Protein AF-A0A375I0J8-F1 (afdb_monomer_lite)

Secondary structure (DSSP, 8-state):
-HHHHHHHHHHHHHHHHHHHHHHHHHHHHH--EEEEEEEEEEEEEEETTEEEEEEEEEETTEEEEEE-S--SEEEEETTPPP----STT--SEEEEEPP--SS-TTSHHHHHHHHTTSTHHHHS-TT-EEEEEEETTEEEEEEE-

Structure (mmCIF, N/CA/C/O backbone):
data_AF-A0A375I0J8-F1
#
_entry.id   AF-A0A375I0J8-F1
#
loop_
_atom_site.group_PDB
_atom_site.id
_atom_site.type_symbol
_atom_site.label_atom_id
_atom_site.label_alt_id
_atom_site.label_comp_id
_atom_site.label_asym_id
_atom_site.label_entity_id
_atom_site.label_seq_id
_atom_site.pdbx_PDB_ins_code
_atom_site.Cartn_x
_atom_site.Cartn_y
_atom_site.Cartn_z
_atom_site.occupancy
_atom_site.B_iso_or_equiv
_atom_site.auth_seq_id
_atom_site.auth_comp_id
_atom_site.auth_asym_id
_atom_site.auth_atom_id
_atom_site.pdbx_PDB_model_num
ATOM 1 N N . MET A 1 1 ? 17.997 -46.941 9.802 1.00 70.94 1 MET A N 1
ATOM 2 C CA . MET A 1 1 ? 18.002 -45.867 10.822 1.00 70.94 1 MET A CA 1
ATOM 3 C C . MET A 1 1 ? 18.047 -44.474 10.189 1.00 70.94 1 MET A C 1
ATOM 5 O O . MET A 1 1 ? 17.121 -43.714 10.416 1.00 70.94 1 MET A O 1
ATOM 9 N N . LEU A 1 2 ? 19.024 -44.167 9.321 1.00 80.38 2 LEU A N 1
ATOM 10 C CA . LEU A 1 2 ? 19.123 -42.859 8.644 1.00 80.38 2 LEU A CA 1
ATOM 11 C C . LEU A 1 2 ? 17.890 -42.500 7.785 1.00 80.38 2 LEU A C 1
ATOM 13 O O . LEU A 1 2 ? 17.364 -41.403 7.909 1.00 80.38 2 LEU A O 1
ATOM 17 N N . ALA A 1 3 ? 17.377 -43.439 6.979 1.00 80.94 3 ALA A N 1
ATOM 18 C CA . ALA A 1 3 ? 16.189 -43.217 6.141 1.00 80.94 3 ALA A CA 1
ATOM 19 C C . ALA A 1 3 ? 14.904 -42.935 6.949 1.00 80.94 3 ALA A C 1
ATOM 21 O O . ALA A 1 3 ? 14.095 -42.102 6.555 1.00 80.94 3 ALA A O 1
ATOM 22 N N . TYR A 1 4 ? 14.743 -43.583 8.108 1.00 84.94 4 TYR A N 1
ATOM 23 C CA . TYR A 1 4 ? 13.620 -43.336 9.019 1.00 84.94 4 TYR A CA 1
ATOM 24 C C . TYR A 1 4 ? 13.722 -41.960 9.681 1.00 84.94 4 TYR A C 1
ATOM 26 O O . TYR A 1 4 ? 12.726 -41.250 9.780 1.00 84.94 4 TYR A O 1
ATOM 34 N N . LEU A 1 5 ? 14.934 -41.557 10.077 1.00 88.62 5 LEU A N 1
ATOM 35 C CA . LEU A 1 5 ? 15.185 -40.223 10.619 1.00 88.62 5 LEU A CA 1
ATOM 36 C C . LEU A 1 5 ? 14.861 -39.136 9.579 1.00 88.62 5 LEU A C 1
ATOM 38 O O . LEU A 1 5 ? 14.210 -38.146 9.900 1.00 88.62 5 LEU A O 1
ATOM 42 N N . LEU A 1 6 ? 15.256 -39.361 8.319 1.00 90.12 6 LEU A N 1
ATOM 43 C CA . LEU A 1 6 ? 14.973 -38.453 7.207 1.00 90.12 6 LEU A CA 1
ATOM 44 C C . LEU A 1 6 ? 13.463 -38.304 6.964 1.00 90.12 6 LEU A C 1
ATOM 46 O O . LEU A 1 6 ? 12.968 -37.189 6.826 1.00 90.12 6 LEU A O 1
ATOM 50 N N . ALA A 1 7 ? 12.722 -39.418 6.971 1.00 91.00 7 ALA A N 1
ATOM 51 C CA . ALA A 1 7 ? 11.274 -39.417 6.772 1.00 91.00 7 ALA A CA 1
ATOM 52 C C . ALA A 1 7 ? 10.531 -38.642 7.874 1.00 91.00 7 ALA A C 1
ATOM 54 O O . ALA A 1 7 ? 9.625 -37.864 7.572 1.00 91.00 7 ALA A O 1
ATOM 55 N N . ILE A 1 8 ? 10.945 -38.797 9.138 1.00 94.62 8 ILE A N 1
ATOM 56 C CA . ILE A 1 8 ? 10.367 -38.057 10.272 1.00 94.62 8 ILE A CA 1
ATOM 57 C C . ILE A 1 8 ? 10.623 -36.552 10.122 1.00 94.62 8 ILE A C 1
ATOM 59 O O . ILE A 1 8 ? 9.702 -35.754 10.290 1.00 94.62 8 ILE A O 1
ATOM 63 N N . ILE A 1 9 ? 11.846 -36.155 9.755 1.00 94.56 9 ILE A N 1
ATOM 64 C CA . ILE A 1 9 ? 12.189 -34.742 9.535 1.00 94.56 9 ILE A CA 1
ATOM 65 C C . ILE A 1 9 ? 11.346 -34.152 8.396 1.00 94.56 9 ILE A C 1
ATOM 67 O O . ILE A 1 9 ? 10.769 -33.076 8.559 1.00 94.56 9 ILE A O 1
ATOM 71 N N . CYS A 1 10 ? 11.209 -34.859 7.270 1.00 94.75 10 CYS A N 1
ATOM 72 C CA . CYS A 1 10 ? 10.365 -34.416 6.158 1.00 94.75 10 CYS A CA 1
ATOM 73 C C . CYS A 1 10 ? 8.892 -34.254 6.569 1.00 94.75 10 CYS A C 1
ATOM 75 O O . CYS A 1 10 ? 8.265 -33.264 6.192 1.00 94.75 10 CYS A O 1
ATOM 77 N N . ALA A 1 11 ? 8.348 -35.179 7.366 1.00 94.62 11 ALA A N 1
ATOM 78 C CA . ALA A 1 11 ? 6.970 -35.096 7.849 1.00 94.62 11 ALA A CA 1
ATOM 79 C C . ALA A 1 11 ? 6.753 -33.886 8.775 1.00 94.62 11 ALA A C 1
ATOM 81 O O . ALA A 1 11 ? 5.782 -33.147 8.609 1.00 94.62 11 ALA A O 1
ATOM 82 N N . LEU A 1 12 ? 7.683 -33.630 9.702 1.00 95.94 12 LEU A N 1
ATOM 83 C CA . LEU A 1 12 ? 7.622 -32.466 10.593 1.00 95.94 12 LEU A CA 1
ATOM 84 C C . LEU A 1 12 ? 7.713 -31.143 9.820 1.00 95.94 12 LEU A C 1
ATOM 86 O O . LEU A 1 12 ? 6.957 -30.214 10.104 1.00 95.94 12 LEU A O 1
ATOM 90 N N . LEU A 1 13 ? 8.586 -31.066 8.810 1.00 95.00 13 LEU A N 1
ATOM 91 C CA . LEU A 1 13 ? 8.691 -29.892 7.938 1.00 95.00 13 LEU A CA 1
ATOM 92 C C . LEU A 1 13 ? 7.413 -29.668 7.119 1.00 95.00 13 LEU A C 1
ATOM 94 O O . LEU A 1 13 ? 6.978 -28.525 6.973 1.00 95.00 13 LEU A O 1
ATOM 98 N N . ALA A 1 14 ? 6.784 -30.735 6.619 1.00 93.25 14 ALA A N 1
ATOM 99 C CA . ALA A 1 14 ? 5.522 -30.640 5.889 1.00 93.25 14 ALA A CA 1
ATOM 100 C C . ALA A 1 14 ? 4.381 -30.120 6.780 1.00 93.25 14 ALA A C 1
ATOM 102 O O . ALA A 1 14 ? 3.656 -29.212 6.371 1.00 93.25 14 ALA A O 1
ATOM 103 N N . ILE A 1 15 ? 4.265 -30.631 8.014 1.00 94.62 15 ILE A N 1
ATOM 104 C CA . ILE A 1 15 ? 3.283 -30.155 9.003 1.00 94.62 15 ILE A CA 1
ATOM 105 C C . ILE A 1 15 ? 3.534 -28.682 9.339 1.00 94.62 15 ILE A C 1
ATOM 107 O O . ILE A 1 15 ? 2.598 -27.883 9.325 1.00 94.62 15 ILE A O 1
ATOM 111 N N . LEU A 1 16 ? 4.791 -28.293 9.576 1.00 93.44 16 LEU A N 1
ATOM 112 C CA . LEU A 1 16 ? 5.152 -26.903 9.853 1.00 93.44 16 LEU A CA 1
ATOM 113 C C . LEU A 1 16 ? 4.765 -25.974 8.691 1.00 93.44 16 LEU A C 1
ATOM 115 O O . LEU A 1 16 ? 4.120 -24.950 8.916 1.00 93.44 16 LEU A O 1
ATOM 119 N N . CYS A 1 17 ? 5.102 -26.344 7.451 1.00 90.12 17 CYS A N 1
ATOM 120 C CA . CYS A 1 17 ? 4.701 -25.598 6.255 1.00 90.12 17 CYS A CA 1
ATOM 121 C C . CYS A 1 17 ? 3.177 -25.462 6.154 1.00 90.12 17 CYS A C 1
ATOM 123 O O . CYS A 1 17 ? 2.673 -24.368 5.898 1.00 90.12 17 CYS A O 1
ATOM 125 N N . PHE A 1 18 ? 2.440 -26.548 6.391 1.00 87.06 18 PHE A N 1
ATOM 126 C CA . PHE A 1 18 ? 0.980 -26.544 6.344 1.00 87.06 18 PHE A CA 1
ATOM 127 C C . PHE A 1 18 ? 0.369 -25.617 7.407 1.00 87.06 18 PHE A C 1
ATOM 129 O O . PHE A 1 18 ? -0.481 -24.787 7.082 1.00 87.06 18 PHE A O 1
ATOM 136 N N . CYS A 1 19 ? 0.862 -25.667 8.648 1.00 83.25 19 CYS A N 1
ATOM 137 C CA . CYS A 1 19 ? 0.442 -24.759 9.717 1.00 83.25 19 CYS A CA 1
ATOM 138 C C . CYS A 1 19 ? 0.707 -23.289 9.358 1.00 83.25 19 CYS A C 1
ATOM 140 O O . CYS A 1 19 ? -0.173 -22.446 9.530 1.00 83.25 19 CYS A O 1
ATOM 142 N N . ILE A 1 20 ? 1.879 -22.974 8.795 1.00 78.75 20 ILE A N 1
ATOM 143 C CA . ILE A 1 20 ? 2.210 -21.611 8.344 1.00 78.75 20 ILE A CA 1
ATOM 144 C C . ILE A 1 20 ? 1.225 -21.130 7.266 1.00 78.75 20 ILE A C 1
ATOM 146 O O . ILE A 1 20 ? 0.797 -19.974 7.294 1.00 78.75 20 ILE A O 1
ATOM 150 N N . VAL A 1 21 ? 0.843 -21.998 6.323 1.00 76.00 21 VAL A N 1
ATOM 151 C CA . VAL A 1 21 ? -0.130 -21.662 5.269 1.00 76.00 21 VAL A CA 1
ATOM 152 C C . VAL A 1 21 ? -1.513 -21.370 5.858 1.00 76.00 21 VAL A C 1
ATOM 154 O O . VAL A 1 21 ? -2.126 -20.369 5.481 1.00 76.00 21 VAL A O 1
ATOM 157 N N . LEU A 1 22 ? -1.992 -22.190 6.798 1.00 72.44 22 LEU A N 1
ATOM 158 C CA . LEU A 1 2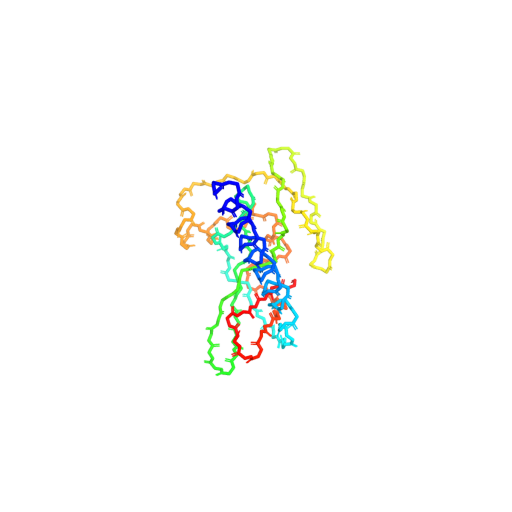2 ? -3.291 -21.975 7.444 1.00 72.44 22 LEU A CA 1
ATOM 159 C C . LEU A 1 22 ? -3.329 -20.666 8.241 1.00 72.44 22 LEU A C 1
ATOM 161 O O . LEU A 1 22 ? -4.257 -19.878 8.062 1.00 72.44 22 LEU A O 1
ATOM 165 N N . LEU A 1 23 ? -2.287 -20.385 9.028 1.00 67.94 23 LEU A N 1
ATOM 166 C CA . LEU A 1 23 ? -2.171 -19.137 9.794 1.00 67.94 23 LEU A CA 1
ATOM 167 C C . LEU A 1 23 ? -2.171 -17.898 8.884 1.00 67.94 23 LEU A C 1
ATOM 169 O O . LEU A 1 23 ? -2.758 -16.870 9.213 1.00 67.94 23 LEU A O 1
ATOM 173 N N . ARG A 1 24 ? -1.551 -17.989 7.701 1.00 65.62 24 ARG A N 1
ATOM 174 C CA . ARG A 1 24 ? -1.554 -16.897 6.714 1.00 65.62 24 ARG A CA 1
ATOM 175 C C . ARG A 1 24 ? -2.916 -16.671 6.066 1.00 65.62 24 ARG A C 1
ATOM 177 O O . ARG A 1 24 ? -3.254 -15.524 5.777 1.00 65.62 24 ARG A O 1
ATOM 184 N N . ARG A 1 25 ? -3.669 -17.742 5.805 1.00 61.28 25 ARG A N 1
ATOM 185 C CA . ARG A 1 25 ? -5.019 -17.657 5.229 1.00 61.28 25 ARG A CA 1
ATOM 186 C C . ARG A 1 25 ? -5.994 -17.009 6.210 1.00 61.28 25 ARG A C 1
ATOM 188 O O . ARG A 1 25 ? -6.802 -16.183 5.795 1.00 61.28 25 ARG A O 1
ATOM 195 N N . ASP A 1 26 ? -5.871 -17.344 7.489 1.00 60.00 26 ASP A N 1
ATOM 196 C CA . ASP A 1 26 ? -6.723 -16.812 8.550 1.00 60.00 26 ASP A CA 1
ATOM 197 C C . ASP A 1 26 ? -6.579 -15.289 8.707 1.00 60.00 26 ASP A C 1
ATOM 199 O O . ASP A 1 26 ? -7.573 -14.577 8.797 1.00 60.00 26 ASP A O 1
ATOM 203 N N . ASN A 1 27 ? -5.361 -14.748 8.592 1.00 61.91 27 ASN A N 1
ATOM 204 C CA . ASN A 1 27 ? -5.128 -13.307 8.754 1.00 61.91 27 ASN A CA 1
ATOM 205 C C . ASN A 1 27 ? -5.941 -12.414 7.804 1.00 61.91 27 ASN A C 1
ATOM 207 O O . ASN A 1 27 ? -6.345 -11.335 8.224 1.00 61.91 27 ASN A O 1
ATOM 211 N N . LYS A 1 28 ? -6.200 -12.834 6.554 1.00 66.31 28 LYS A N 1
ATOM 212 C CA . LYS A 1 28 ? -7.072 -12.067 5.641 1.00 66.31 28 LYS A CA 1
ATOM 213 C C . LYS A 1 28 ? -8.549 -12.205 6.007 1.00 66.31 28 LYS A C 1
ATOM 215 O O . LYS A 1 28 ? -9.286 -11.235 5.903 1.00 66.31 28 LYS A O 1
ATOM 220 N N . ASN A 1 29 ? -8.963 -13.390 6.453 1.00 76.75 29 ASN A N 1
ATOM 221 C CA . ASN A 1 29 ? -10.343 -13.659 6.857 1.00 76.75 29 ASN A CA 1
ATOM 222 C C . ASN A 1 29 ? -10.720 -12.954 8.168 1.00 76.75 29 ASN A C 1
ATOM 224 O O . ASN A 1 29 ? -11.897 -12.710 8.409 1.00 76.75 29 ASN A O 1
ATOM 228 N N . ARG A 1 30 ? -9.728 -12.631 9.004 1.00 85.25 30 ARG A N 1
ATOM 229 C CA . ARG A 1 30 ? -9.905 -11.922 10.277 1.00 85.25 30 ARG A CA 1
ATOM 230 C C . ARG A 1 30 ? -10.076 -10.413 10.128 1.00 85.25 30 ARG A C 1
ATOM 232 O O . ARG A 1 30 ? -10.625 -9.784 11.025 1.00 85.25 30 ARG A O 1
ATOM 239 N N . CYS A 1 31 ? -9.631 -9.828 9.016 1.00 91.94 31 CYS A N 1
ATOM 240 C CA . CYS A 1 31 ? -9.759 -8.396 8.760 1.00 91.94 31 CYS A CA 1
ATOM 241 C C . CYS A 1 31 ? -11.184 -8.036 8.313 1.00 91.94 31 CYS A C 1
ATOM 243 O O . CYS A 1 31 ? -11.434 -7.830 7.125 1.00 91.94 31 CYS A O 1
ATOM 245 N N . THR A 1 32 ? -12.120 -8.015 9.262 1.00 94.00 32 THR A N 1
ATOM 246 C CA . THR A 1 32 ? -13.560 -7.849 9.005 1.00 94.00 32 THR A CA 1
ATOM 247 C C . THR A 1 32 ? -14.105 -6.476 9.381 1.00 94.00 32 THR A C 1
ATOM 249 O O . THR A 1 32 ? -15.228 -6.162 8.996 1.00 94.00 32 THR A O 1
ATOM 252 N N . ALA A 1 33 ? -13.368 -5.672 10.153 1.00 96.38 33 ALA A N 1
ATOM 253 C CA . ALA A 1 33 ? -13.757 -4.291 10.422 1.00 96.38 33 ALA A CA 1
ATOM 254 C C . ALA A 1 33 ? -13.142 -3.348 9.393 1.00 96.38 33 ALA A C 1
ATOM 256 O O . ALA A 1 33 ? -12.062 -3.602 8.865 1.00 96.38 33 ALA A O 1
ATOM 257 N N . HIS A 1 34 ? -13.844 -2.250 9.142 1.00 97.06 34 HIS A N 1
ATOM 258 C CA . HIS A 1 34 ? -13.499 -1.242 8.150 1.00 97.06 34 HIS A CA 1
ATOM 259 C C . HIS A 1 34 ? -13.291 0.118 8.818 1.00 97.06 34 HIS A C 1
ATOM 261 O O . HIS A 1 34 ? -13.923 0.433 9.831 1.00 97.06 34 HIS A O 1
ATOM 267 N N . VAL A 1 35 ? -12.374 0.903 8.261 1.00 98.25 35 VAL A N 1
ATOM 268 C CA . VAL A 1 35 ? -12.167 2.311 8.593 1.00 98.25 35 VAL A CA 1
ATOM 269 C C . VAL A 1 35 ? -11.593 3.040 7.382 1.00 98.25 35 VAL A C 1
ATOM 271 O O . VAL A 1 35 ? -10.813 2.476 6.614 1.00 98.25 35 VAL A O 1
ATOM 274 N N . VAL A 1 36 ? -11.945 4.315 7.233 1.00 98.44 36 VAL A N 1
ATOM 275 C CA . VAL A 1 36 ? -11.302 5.200 6.259 1.00 98.44 36 VAL A CA 1
ATOM 276 C C . VAL A 1 36 ? -10.025 5.762 6.881 1.00 98.44 36 VAL A C 1
ATOM 278 O O . VAL A 1 36 ? -10.057 6.400 7.935 1.00 98.44 36 VAL A O 1
ATOM 281 N N . GLY A 1 37 ? -8.892 5.486 6.245 1.00 98.38 37 GLY A N 1
ATOM 282 C CA . GLY A 1 37 ? -7.597 6.062 6.592 1.00 98.38 37 GLY A CA 1
ATOM 283 C C . GLY A 1 37 ? -7.139 7.114 5.592 1.00 98.38 37 GLY A C 1
ATOM 284 O O . GLY A 1 37 ? -7.896 7.581 4.745 1.00 98.38 37 GLY A O 1
ATOM 285 N N . THR A 1 38 ? -5.859 7.465 5.665 1.00 98.69 38 THR A N 1
ATOM 286 C CA . THR A 1 38 ? -5.248 8.477 4.799 1.00 98.69 38 THR A CA 1
ATOM 287 C C . THR A 1 38 ? -3.873 8.031 4.329 1.00 98.69 38 THR A C 1
ATOM 289 O O . THR A 1 38 ? -3.057 7.544 5.118 1.00 98.69 38 THR A O 1
ATOM 292 N N . VAL A 1 39 ? -3.573 8.234 3.048 1.00 98.75 39 VAL A N 1
ATOM 293 C CA . VAL A 1 39 ? -2.227 8.009 2.507 1.00 98.75 39 VAL A CA 1
ATOM 294 C C . VAL A 1 39 ? -1.275 9.079 3.043 1.00 98.75 39 VAL A C 1
ATOM 296 O O . VAL A 1 39 ? -1.475 10.271 2.828 1.00 98.75 39 VAL A O 1
ATOM 299 N N . THR A 1 40 ? -0.198 8.665 3.705 1.00 98.38 40 THR A N 1
ATOM 300 C CA . THR A 1 40 ? 0.788 9.567 4.327 1.00 98.38 40 THR A CA 1
ATOM 301 C C . THR A 1 40 ? 2.125 9.624 3.593 1.00 98.38 40 THR A C 1
ATOM 303 O O . THR A 1 40 ? 2.959 10.457 3.934 1.00 98.38 40 THR A O 1
ATOM 306 N N . GLY A 1 41 ? 2.355 8.760 2.597 1.00 98.00 41 GLY A N 1
ATOM 307 C CA . GLY A 1 41 ? 3.579 8.778 1.794 1.00 98.00 41 GLY A CA 1
ATOM 308 C C . GLY A 1 41 ? 4.024 7.401 1.316 1.00 98.00 41 GLY A C 1
ATOM 309 O O . GLY A 1 41 ? 3.224 6.475 1.185 1.00 98.00 41 GLY A O 1
ATOM 310 N N . GLY A 1 42 ? 5.327 7.260 1.075 1.00 97.19 42 GLY A N 1
ATOM 311 C CA . GLY A 1 42 ? 5.918 6.025 0.560 1.00 97.19 42 GLY A CA 1
ATOM 312 C C . GLY A 1 42 ? 6.234 5.028 1.669 1.00 97.19 42 GLY A C 1
ATOM 313 O O . GLY A 1 42 ? 6.808 5.368 2.709 1.00 97.19 42 GLY A O 1
ATOM 314 N N . SER A 1 43 ? 5.906 3.758 1.483 1.00 96.44 43 SER A N 1
ATOM 315 C CA . SER A 1 43 ? 6.303 2.688 2.397 1.00 96.44 43 SER A CA 1
ATOM 316 C C . SER A 1 43 ? 7.747 2.225 2.138 1.00 96.44 43 SER A C 1
ATOM 318 O O . SER A 1 43 ? 8.370 2.588 1.145 1.00 96.44 43 SER A O 1
ATOM 320 N N . LYS A 1 44 ? 8.301 1.404 3.039 1.00 94.44 44 LYS A N 1
ATOM 321 C CA . LYS A 1 44 ? 9.583 0.711 2.804 1.00 9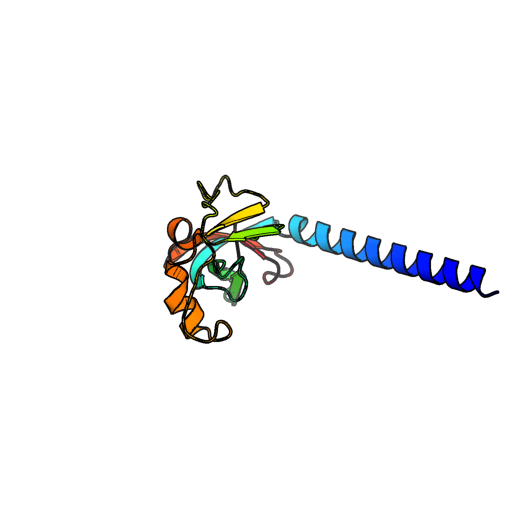4.44 44 LYS A CA 1
ATOM 322 C C . LYS A 1 44 ? 9.440 -0.501 1.876 1.00 94.44 44 LYS A C 1
ATOM 324 O O . LYS A 1 44 ? 10.442 -1.078 1.470 1.00 94.44 44 LYS A O 1
ATOM 329 N N . VAL A 1 45 ? 8.207 -0.935 1.614 1.00 94.94 45 VAL A N 1
ATOM 330 C CA . VAL A 1 45 ? 7.899 -2.071 0.747 1.00 94.94 45 VAL A CA 1
ATOM 331 C C . VAL A 1 45 ? 7.740 -1.544 -0.669 1.00 94.94 45 VAL A C 1
ATOM 333 O O . VAL A 1 45 ? 7.077 -0.532 -0.889 1.00 94.94 45 VAL A O 1
ATOM 336 N N . HIS A 1 46 ? 8.361 -2.216 -1.630 1.00 95.00 46 HIS A N 1
ATOM 337 C CA . HIS A 1 46 ? 8.373 -1.749 -3.007 1.00 95.00 46 HIS A CA 1
ATOM 338 C C . HIS A 1 46 ? 8.591 -2.882 -4.008 1.00 95.00 46 HIS A C 1
ATOM 340 O O . HIS A 1 46 ? 9.200 -3.902 -3.679 1.00 95.00 46 HIS A O 1
ATOM 346 N N . TYR A 1 47 ? 8.203 -2.644 -5.261 1.00 95.00 47 TYR A N 1
ATOM 347 C CA . TYR A 1 47 ? 8.505 -3.513 -6.404 1.00 95.00 47 TYR A CA 1
ATOM 348 C C . TYR A 1 47 ? 9.294 -2.717 -7.441 1.00 95.00 47 TYR A C 1
ATOM 350 O O . TYR A 1 47 ? 8.800 -1.721 -7.966 1.00 95.00 47 TYR A O 1
ATOM 358 N N . GLY A 1 48 ? 10.551 -3.097 -7.692 1.00 93.31 48 GLY A N 1
ATOM 359 C CA . GLY A 1 48 ? 11.447 -2.324 -8.565 1.00 93.31 48 GLY A CA 1
ATOM 360 C C . GLY A 1 48 ? 11.483 -0.838 -8.207 1.00 93.31 48 GLY A C 1
ATOM 361 O O . GLY A 1 48 ? 11.330 0.003 -9.087 1.00 93.31 48 GLY A O 1
ATOM 362 N N . TYR A 1 49 ? 11.592 -0.537 -6.907 1.00 94.44 49 TYR A N 1
ATOM 363 C CA . TYR A 1 49 ? 11.573 0.814 -6.337 1.00 94.44 49 TYR A CA 1
ATOM 364 C C . TYR A 1 49 ? 10.276 1.623 -6.510 1.00 94.44 49 TYR A C 1
ATOM 366 O O . TYR A 1 49 ? 10.230 2.771 -6.076 1.00 94.44 49 TYR A O 1
ATOM 374 N N . ASN A 1 50 ? 9.203 1.027 -7.036 1.00 95.94 50 ASN A N 1
ATOM 375 C CA . ASN A 1 50 ? 7.853 1.567 -6.875 1.00 95.94 50 ASN A CA 1
ATOM 376 C C . ASN A 1 50 ? 7.418 1.336 -5.431 1.00 95.94 50 ASN A C 1
ATOM 378 O O . ASN A 1 50 ? 7.148 0.195 -5.044 1.00 95.94 50 ASN A O 1
ATOM 382 N N . LEU A 1 51 ? 7.404 2.399 -4.635 1.00 97.00 51 LEU A N 1
ATOM 383 C CA . LEU A 1 51 ? 7.020 2.351 -3.232 1.00 97.00 51 LEU A CA 1
ATOM 384 C C . LEU A 1 51 ? 5.519 2.093 -3.122 1.00 97.00 51 LEU A C 1
ATOM 386 O O . LEU A 1 51 ? 4.719 2.746 -3.789 1.00 97.00 51 LEU A O 1
ATOM 390 N N . LEU A 1 52 ? 5.139 1.151 -2.259 1.00 97.56 52 LEU A N 1
ATOM 391 C CA . LEU A 1 52 ? 3.733 0.985 -1.895 1.00 97.56 52 LEU A CA 1
ATOM 392 C C . LEU A 1 52 ? 3.278 2.156 -1.016 1.00 97.56 52 LEU A C 1
ATOM 394 O O . LEU A 1 52 ? 4.110 2.662 -0.256 1.00 97.56 52 LEU A O 1
ATOM 398 N N . PRO A 1 53 ? 1.997 2.551 -1.054 1.00 98.25 53 PRO A N 1
ATOM 399 C CA . PRO A 1 53 ? 1.466 3.570 -0.162 1.00 98.25 53 PRO A CA 1
ATOM 400 C C . PRO A 1 53 ? 1.623 3.163 1.307 1.00 98.25 53 PRO A C 1
ATOM 402 O O . PRO A 1 53 ? 1.470 1.998 1.695 1.00 98.25 53 PRO A O 1
ATOM 405 N N . ARG A 1 54 ? 1.962 4.146 2.135 1.00 98.38 54 ARG A N 1
ATOM 406 C CA . ARG A 1 54 ? 1.901 4.075 3.591 1.00 98.38 54 ARG A CA 1
ATOM 407 C C . ARG A 1 54 ? 0.645 4.807 4.035 1.00 98.38 54 ARG A C 1
ATOM 409 O O . ARG A 1 54 ? 0.516 5.996 3.756 1.00 98.38 54 ARG A O 1
ATOM 416 N N . CYS A 1 55 ? -0.239 4.129 4.747 1.00 98.62 55 CYS A N 1
ATOM 417 C CA . CYS A 1 55 ? -1.536 4.665 5.134 1.00 98.62 55 CYS A CA 1
ATOM 418 C C . CYS A 1 55 ? -1.657 4.698 6.655 1.00 98.62 55 CYS A C 1
ATOM 420 O O . CYS A 1 55 ? -1.314 3.720 7.320 1.00 98.62 55 CYS A O 1
ATOM 422 N N . ALA A 1 56 ? -2.131 5.818 7.191 1.00 98.62 56 ALA A N 1
ATOM 423 C CA . ALA A 1 56 ? -2.442 5.977 8.604 1.00 98.62 56 ALA A CA 1
ATOM 424 C C . ALA A 1 56 ? -3.952 5.846 8.825 1.00 98.62 56 ALA A C 1
ATOM 426 O O . ALA A 1 56 ? -4.741 6.234 7.965 1.00 98.62 56 ALA A O 1
ATOM 427 N N . TYR A 1 57 ? -4.350 5.304 9.968 1.00 98.62 57 TYR A N 1
ATOM 428 C CA . TYR A 1 57 ? -5.748 5.185 10.382 1.00 98.62 57 TYR A CA 1
ATOM 429 C C . TYR A 1 57 ? -5.837 5.121 11.902 1.00 98.62 57 TYR A C 1
ATOM 431 O O . TYR A 1 57 ? -4.842 4.860 12.579 1.00 98.62 57 TYR A O 1
ATOM 439 N N . ARG A 1 58 ? -7.033 5.362 12.442 1.00 98.50 58 ARG A N 1
ATOM 440 C CA . ARG A 1 58 ? -7.263 5.434 13.885 1.00 98.50 58 ARG A CA 1
ATOM 441 C C . ARG A 1 58 ? -8.404 4.514 14.291 1.00 98.50 58 ARG A C 1
ATOM 443 O O . ARG A 1 58 ? -9.485 4.579 13.717 1.00 98.50 58 ARG A O 1
ATOM 450 N N . VAL A 1 59 ? -8.173 3.689 15.309 1.00 98.06 59 VAL A N 1
ATOM 451 C CA . VAL A 1 59 ? -9.180 2.792 15.898 1.00 98.06 59 VAL A CA 1
ATOM 452 C C . VAL A 1 59 ? -9.179 3.015 17.404 1.00 98.06 59 VAL A C 1
ATOM 454 O O . VAL A 1 59 ? -8.125 2.960 18.035 1.00 98.06 59 VAL A O 1
ATOM 457 N N . ASN A 1 60 ? -10.345 3.309 17.987 1.00 96.00 60 ASN A N 1
ATOM 458 C CA . ASN A 1 60 ? -10.517 3.519 19.433 1.00 96.00 60 ASN A CA 1
ATOM 459 C C . ASN A 1 60 ? -9.490 4.486 20.056 1.00 96.00 60 ASN A C 1
ATOM 461 O O . ASN A 1 60 ? -8.954 4.242 21.134 1.00 96.00 60 ASN A O 1
ATOM 465 N N . GLY A 1 61 ? -9.174 5.582 19.360 1.00 97.00 61 GLY A N 1
ATOM 466 C CA . GLY A 1 61 ? -8.223 6.579 19.856 1.00 97.00 61 GLY A CA 1
ATOM 467 C C . GLY A 1 61 ? -6.742 6.201 19.724 1.00 97.00 61 GLY A C 1
ATOM 468 O O . GLY A 1 61 ? -5.895 6.950 20.205 1.00 97.00 61 GLY A O 1
ATOM 469 N N . THR A 1 62 ? -6.415 5.087 19.070 1.00 98.31 62 THR A N 1
ATOM 470 C CA . THR A 1 62 ? -5.032 4.670 18.803 1.00 98.31 62 THR A CA 1
ATOM 471 C C . THR A 1 62 ? -4.732 4.781 17.315 1.00 98.31 62 THR A C 1
ATOM 473 O O . THR A 1 62 ? -5.537 4.342 16.493 1.00 98.31 62 THR A O 1
ATOM 476 N N . ASP A 1 63 ? -3.587 5.374 16.977 1.00 98.38 63 ASP A N 1
ATOM 477 C CA . ASP A 1 63 ? -3.124 5.504 15.596 1.00 98.38 63 ASP A CA 1
ATOM 478 C C . ASP A 1 63 ? -2.335 4.269 15.167 1.00 98.38 63 ASP A C 1
ATOM 480 O O . ASP A 1 63 ? -1.492 3.746 15.902 1.00 98.38 63 ASP A O 1
ATOM 484 N N . TYR A 1 64 ? -2.595 3.832 13.944 1.00 98.50 64 TYR A N 1
ATOM 485 C CA . TYR A 1 64 ? -1.970 2.681 13.318 1.00 98.50 64 TYR A CA 1
ATOM 486 C C . TYR A 1 64 ? -1.490 3.038 11.913 1.00 98.50 64 TYR A C 1
ATOM 488 O O . TYR A 1 64 ? -1.957 3.988 11.282 1.00 98.50 64 TYR A O 1
ATOM 496 N N . GLU A 1 65 ? -0.557 2.235 11.410 1.00 98.19 65 GLU A N 1
ATOM 497 C CA . GLU A 1 65 ? -0.027 2.350 10.059 1.00 98.19 65 GLU A CA 1
ATOM 498 C C . GLU A 1 65 ? -0.139 1.005 9.344 1.00 98.19 65 GLU A C 1
ATOM 500 O O . GLU A 1 65 ? 0.163 -0.050 9.907 1.00 98.19 65 GLU A O 1
ATOM 505 N N . VAL A 1 66 ? -0.537 1.046 8.078 1.00 98.00 66 VAL A N 1
ATOM 506 C CA . VAL A 1 66 ? -0.565 -0.112 7.189 1.00 98.00 66 VAL A CA 1
ATOM 507 C C . VAL A 1 66 ? 0.093 0.244 5.862 1.00 98.00 66 VAL A C 1
ATOM 509 O O . VAL A 1 66 ? 0.060 1.377 5.392 1.00 98.00 66 VAL A O 1
ATOM 512 N N . THR A 1 67 ? 0.747 -0.740 5.256 1.00 97.88 67 THR A N 1
ATOM 513 C CA . THR A 1 67 ? 1.308 -0.618 3.911 1.00 97.88 67 THR A CA 1
ATOM 514 C C . THR A 1 67 ? 0.445 -1.393 2.937 1.00 97.88 67 THR A C 1
ATOM 516 O O . THR A 1 67 ? 0.324 -2.616 3.080 1.00 97.88 67 THR A O 1
ATOM 519 N N . GLY A 1 68 ? -0.060 -0.718 1.914 1.00 95.81 68 GLY A N 1
ATOM 520 C CA . GLY A 1 68 ? -0.781 -1.372 0.839 1.00 95.81 68 GLY A CA 1
ATOM 521 C C . GLY A 1 68 ? -1.334 -0.383 -0.185 1.00 95.81 68 GLY A C 1
ATOM 522 O O . GLY A 1 68 ? -1.186 0.819 0.011 1.00 95.81 68 GLY A O 1
ATOM 523 N N . PRO A 1 69 ? -1.922 -0.892 -1.275 1.00 94.81 69 PRO A N 1
ATOM 524 C CA . PRO A 1 69 ? -2.245 -2.303 -1.517 1.00 94.81 69 PRO A CA 1
ATOM 525 C C . PRO A 1 69 ? -0.990 -3.164 -1.748 1.00 94.81 69 PRO A C 1
ATOM 527 O O . PRO A 1 69 ? 0.060 -2.666 -2.160 1.00 94.81 69 PRO A O 1
ATOM 530 N N . ARG A 1 70 ? -1.061 -4.462 -1.422 1.00 93.62 70 ARG A N 1
ATOM 531 C CA . ARG A 1 70 ? 0.050 -5.417 -1.610 1.00 93.62 70 ARG A CA 1
ATOM 532 C C . ARG A 1 70 ? -0.247 -6.378 -2.750 1.00 93.62 70 ARG A C 1
ATOM 534 O O . ARG A 1 70 ? -1.321 -6.965 -2.804 1.00 93.62 70 ARG A O 1
ATOM 541 N N . PHE A 1 71 ? 0.765 -6.612 -3.574 1.00 94.50 71 PHE A N 1
ATOM 542 C CA . PHE A 1 71 ? 0.722 -7.550 -4.689 1.00 94.50 71 PHE A CA 1
ATOM 543 C C . PHE A 1 71 ? 1.346 -8.887 -4.281 1.00 94.50 71 PHE A C 1
ATOM 545 O O . PHE A 1 71 ? 2.227 -8.945 -3.420 1.00 94.50 71 PHE A O 1
ATOM 552 N N . GLU A 1 72 ? 0.922 -9.978 -4.906 1.00 92.44 72 GLU A N 1
ATOM 553 C CA . GLU A 1 72 ? 1.535 -11.291 -4.687 1.00 92.44 72 GLU A CA 1
ATOM 554 C C . GLU A 1 72 ? 2.980 -11.295 -5.212 1.00 92.44 72 GLU A C 1
ATOM 556 O O . GLU A 1 72 ? 3.887 -11.798 -4.548 1.00 92.44 72 GLU A O 1
ATOM 561 N N . TYR A 1 73 ? 3.203 -10.652 -6.363 1.00 92.75 73 TYR A N 1
ATOM 562 C CA . TYR A 1 73 ? 4.495 -10.563 -7.044 1.00 92.75 73 TYR A CA 1
ATOM 563 C C . TYR A 1 73 ? 4.637 -9.235 -7.797 1.00 92.75 73 TYR A C 1
ATOM 565 O O . TYR A 1 73 ? 3.650 -8.539 -8.038 1.00 92.75 73 TYR A O 1
ATOM 573 N N . GLY A 1 74 ? 5.864 -8.900 -8.204 1.00 95.25 74 GLY A N 1
ATOM 574 C CA . GLY A 1 74 ? 6.140 -7.733 -9.038 1.00 95.25 74 GLY A CA 1
ATOM 575 C C . GLY A 1 74 ? 7.103 -8.046 -10.176 1.00 95.25 74 GLY A C 1
ATOM 576 O O . GLY A 1 74 ? 8.122 -8.701 -9.964 1.00 95.25 74 GLY A O 1
ATOM 577 N N . VAL A 1 75 ? 6.792 -7.548 -11.371 1.00 96.94 75 VAL A N 1
ATOM 578 C CA . VAL A 1 75 ? 7.652 -7.596 -12.558 1.00 96.94 75 VAL A CA 1
ATOM 579 C C . VAL A 1 75 ? 7.989 -6.166 -12.950 1.00 96.94 75 VAL A C 1
ATOM 581 O O . VAL A 1 75 ? 7.107 -5.389 -13.309 1.00 96.94 75 VAL A O 1
ATOM 584 N N . THR A 1 76 ? 9.269 -5.811 -12.891 1.00 96.88 76 THR A N 1
ATOM 585 C CA . THR A 1 76 ? 9.714 -4.444 -13.169 1.00 96.88 76 THR A CA 1
ATOM 586 C C . THR A 1 76 ? 10.896 -4.412 -14.110 1.00 96.88 76 THR A C 1
ATOM 588 O O . THR A 1 76 ? 11.783 -5.256 -14.024 1.00 96.88 76 THR A O 1
ATOM 591 N N . GLY A 1 77 ? 10.935 -3.399 -14.967 1.00 95.31 77 GLY A N 1
ATOM 592 C CA . GLY A 1 77 ? 12.065 -3.140 -15.849 1.00 95.31 77 GLY A CA 1
ATOM 593 C C . GLY A 1 77 ? 11.956 -1.764 -16.503 1.00 95.31 77 GLY A C 1
ATOM 594 O O . GLY A 1 77 ? 10.921 -1.112 -16.369 1.00 95.31 77 GLY A O 1
ATOM 595 N N . PRO A 1 78 ? 12.994 -1.296 -17.213 1.00 92.81 78 PRO A N 1
ATOM 596 C CA . PRO A 1 78 ? 13.019 0.050 -17.795 1.00 92.81 78 PRO A CA 1
ATOM 597 C C . PRO A 1 78 ? 11.869 0.345 -18.771 1.00 92.81 78 PRO A C 1
ATOM 599 O O . PRO A 1 78 ? 11.434 1.490 -18.860 1.00 92.81 78 PRO A O 1
ATOM 602 N N . SER A 1 79 ? 11.372 -0.688 -19.458 1.00 94.56 79 SER A N 1
ATOM 603 C CA . SER A 1 79 ? 10.341 -0.599 -20.505 1.00 94.56 79 SER A CA 1
ATOM 604 C C . SER A 1 79 ? 9.034 -1.314 -20.145 1.00 94.56 79 SER A C 1
ATOM 606 O O . SER A 1 79 ? 8.162 -1.464 -20.996 1.00 94.56 79 SER A O 1
ATOM 608 N N . VAL A 1 80 ? 8.886 -1.793 -18.905 1.00 96.56 80 VAL A N 1
ATOM 609 C CA . VAL A 1 80 ? 7.656 -2.466 -18.462 1.00 96.56 80 VAL A CA 1
ATOM 610 C C . VAL A 1 80 ? 6.599 -1.404 -18.170 1.00 96.56 80 VAL A C 1
ATOM 612 O O . VAL A 1 80 ? 6.811 -0.536 -17.328 1.00 96.56 80 VAL A O 1
ATOM 615 N N . GLN A 1 81 ? 5.462 -1.463 -18.858 1.00 94.19 81 GLN A N 1
ATOM 616 C CA . GLN A 1 81 ? 4.342 -0.557 -18.602 1.00 94.19 81 GLN A CA 1
ATOM 617 C C . GLN A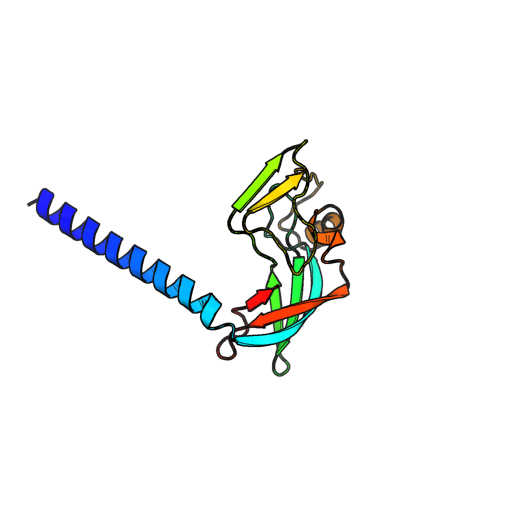 1 81 ? 3.580 -0.947 -17.332 1.00 94.19 81 GLN A C 1
ATOM 619 O O . GLN A 1 81 ? 3.553 -2.119 -16.943 1.00 94.19 81 GLN A O 1
ATOM 624 N N . SER A 1 82 ? 2.975 0.057 -16.691 1.00 95.31 82 SER A N 1
ATOM 625 C CA . SER A 1 82 ? 2.095 -0.161 -15.545 1.00 95.31 82 SER A CA 1
ATOM 626 C C . SER A 1 82 ? 0.861 -0.950 -15.969 1.00 95.31 82 SER A C 1
ATOM 628 O O . SER A 1 82 ? 0.281 -0.661 -17.013 1.00 95.31 82 SER A O 1
ATOM 630 N N . ASN A 1 83 ? 0.457 -1.929 -15.163 1.00 96.38 83 ASN A N 1
ATOM 631 C CA . ASN A 1 83 ? -0.827 -2.621 -15.316 1.00 96.38 83 ASN A CA 1
ATOM 632 C C . ASN A 1 83 ? -1.871 -2.171 -14.283 1.00 96.38 83 ASN A C 1
ATOM 634 O O . ASN A 1 83 ? -2.844 -2.885 -14.056 1.00 96.38 83 ASN A O 1
ATOM 638 N N . LEU A 1 84 ? -1.642 -1.031 -13.632 1.00 95.62 84 LEU A N 1
ATOM 639 C CA . LEU A 1 84 ? -2.598 -0.425 -12.715 1.00 95.62 84 LEU A CA 1
ATOM 640 C C . LEU A 1 84 ? -3.613 0.408 -13.498 1.00 95.62 84 LEU A C 1
ATOM 642 O O . LEU A 1 84 ? -3.228 1.171 -14.383 1.00 95.62 84 LEU A O 1
ATOM 646 N N . THR A 1 85 ? -4.890 0.268 -13.154 1.00 93.19 85 THR A N 1
ATOM 647 C CA . THR A 1 85 ? -5.999 0.979 -13.806 1.00 93.19 85 THR A CA 1
ATOM 648 C C . THR A 1 85 ? -6.789 1.795 -12.790 1.00 93.19 85 THR A C 1
ATOM 650 O O . THR A 1 85 ? -6.851 3.015 -12.895 1.00 93.19 85 THR A O 1
ATOM 653 N N . THR A 1 86 ? -7.353 1.131 -11.784 1.00 94.25 86 THR A N 1
ATOM 654 C CA . THR A 1 86 ? -8.190 1.714 -10.726 1.00 94.25 86 THR A CA 1
ATOM 655 C C . THR A 1 86 ? -7.848 1.076 -9.379 1.00 94.25 86 THR A C 1
ATOM 657 O O . THR A 1 86 ? -7.089 0.104 -9.334 1.00 94.25 86 THR A O 1
ATOM 660 N N . ARG A 1 87 ? -8.368 1.624 -8.273 1.00 93.25 87 ARG A N 1
ATOM 661 C CA . ARG A 1 87 ? -8.173 1.031 -6.937 1.00 93.25 87 ARG A CA 1
ATOM 662 C C . ARG A 1 87 ? -9.008 -0.238 -6.762 1.00 93.25 87 ARG A C 1
ATOM 664 O O . ARG A 1 87 ? -8.598 -1.170 -6.085 1.00 93.25 87 ARG A O 1
ATOM 671 N N . GLU A 1 88 ? -10.165 -0.285 -7.409 1.00 90.00 88 GLU A N 1
ATOM 672 C CA . GLU A 1 88 ? -11.147 -1.357 -7.279 1.00 90.00 88 GLU A CA 1
ATOM 673 C C . GLU A 1 88 ? -10.735 -2.619 -8.051 1.00 90.00 88 GLU A C 1
ATOM 675 O O . GLU A 1 88 ? -11.106 -3.726 -7.662 1.00 90.00 88 GLU A O 1
ATOM 680 N N . ASP A 1 89 ? -9.945 -2.459 -9.119 1.00 90.00 89 ASP A N 1
ATOM 681 C CA . ASP A 1 89 ? -9.485 -3.542 -9.998 1.00 90.00 89 ASP A CA 1
ATOM 682 C C . ASP A 1 89 ? -7.952 -3.644 -10.029 1.00 90.00 89 ASP A C 1
ATOM 684 O O . ASP A 1 89 ? -7.295 -3.558 -11.072 1.00 90.00 89 ASP A O 1
ATOM 688 N N . LEU A 1 90 ? -7.348 -3.792 -8.849 1.00 93.00 90 LEU A N 1
ATOM 689 C CA . LEU A 1 90 ? -5.908 -3.995 -8.754 1.00 93.00 90 LEU A CA 1
ATOM 690 C C . LEU A 1 90 ? -5.511 -5.426 -9.144 1.00 93.00 90 LEU A C 1
ATOM 692 O O . LEU A 1 90 ? -6.071 -6.405 -8.638 1.00 93.00 90 LEU A O 1
ATOM 696 N N . PRO A 1 91 ? -4.473 -5.590 -9.983 1.00 94.19 91 PRO A N 1
ATOM 697 C CA . PRO A 1 91 ? -4.000 -6.907 -10.375 1.00 94.19 91 PRO A CA 1
ATOM 698 C C . PRO A 1 91 ? -3.358 -7.625 -9.185 1.00 94.19 91 PRO A C 1
ATOM 700 O O . PRO A 1 91 ? -2.800 -7.005 -8.287 1.00 94.19 91 PRO A O 1
ATOM 703 N N . ARG A 1 92 ? -3.312 -8.960 -9.217 1.00 93.44 92 ARG A N 1
ATOM 704 C CA . ARG A 1 92 ? -2.535 -9.731 -8.225 1.00 93.44 92 ARG A CA 1
ATOM 705 C C . ARG A 1 92 ? -1.027 -9.545 -8.377 1.00 93.44 92 ARG A C 1
ATOM 707 O O . ARG A 1 92 ? -0.299 -9.557 -7.388 1.00 93.44 92 ARG A O 1
ATOM 714 N N . THR A 1 93 ? -0.564 -9.370 -9.612 1.00 96.12 93 THR A N 1
ATOM 715 C CA . THR A 1 93 ? 0.847 -9.154 -9.944 1.00 96.12 93 THR A CA 1
ATOM 716 C C . THR A 1 93 ? 1.035 -7.724 -10.408 1.00 96.12 93 THR A C 1
ATOM 718 O O . THR A 1 93 ? 0.454 -7.321 -11.416 1.00 96.12 93 THR A O 1
ATOM 721 N N . PHE A 1 94 ? 1.892 -6.980 -9.718 1.00 97.38 94 PHE A N 1
ATOM 722 C CA . PHE A 1 94 ? 2.292 -5.650 -10.151 1.00 97.38 94 PHE A CA 1
ATOM 723 C C . PHE A 1 94 ? 3.208 -5.741 -11.374 1.00 97.38 94 PHE A C 1
ATOM 725 O O . PHE A 1 94 ? 4.184 -6.495 -11.379 1.00 97.38 94 PHE A O 1
ATOM 732 N N . LYS A 1 95 ? 2.928 -4.941 -12.397 1.00 97.69 95 LYS A N 1
ATOM 733 C CA . LYS A 1 95 ? 3.854 -4.639 -13.486 1.00 97.69 95 LYS A CA 1
ATOM 734 C C . LYS A 1 95 ? 4.063 -3.141 -13.514 1.00 97.69 95 LYS A C 1
ATOM 736 O O . LYS A 1 95 ? 3.110 -2.388 -13.355 1.00 97.69 95 LYS A O 1
ATOM 741 N N . GLY A 1 96 ? 5.296 -2.711 -13.729 1.00 96.31 96 GLY A N 1
ATOM 742 C CA . GLY A 1 96 ? 5.574 -1.292 -13.866 1.00 96.31 96 GLY A CA 1
ATOM 743 C C . GLY A 1 96 ? 7.027 -1.002 -14.166 1.00 96.31 96 GLY A C 1
ATOM 744 O O . GLY A 1 96 ? 7.910 -1.858 -14.037 1.00 96.31 96 GLY A O 1
ATOM 745 N N . ARG A 1 97 ? 7.276 0.241 -14.562 1.00 96.00 97 ARG A N 1
ATOM 746 C CA . ARG A 1 97 ? 8.623 0.702 -14.853 1.00 96.00 97 ARG A CA 1
ATOM 747 C C . ARG A 1 97 ? 9.449 0.666 -13.573 1.00 96.00 97 ARG A C 1
ATOM 749 O O . ARG A 1 97 ? 8.970 1.069 -12.516 1.00 96.00 97 ARG A O 1
ATOM 756 N N . GLN A 1 98 ? 10.693 0.203 -13.656 1.00 94.81 98 GLN A N 1
ATOM 757 C CA . GLN A 1 98 ? 11.609 0.322 -12.524 1.00 94.81 98 GLN A CA 1
ATOM 758 C C . GLN A 1 98 ? 11.887 1.803 -12.241 1.00 94.81 98 GLN A C 1
ATOM 760 O O . GLN A 1 98 ? 12.324 2.540 -13.128 1.00 94.81 98 GLN A O 1
ATOM 765 N N . VAL A 1 99 ? 11.644 2.225 -11.003 1.00 93.44 99 VAL A N 1
ATOM 766 C CA . VAL A 1 99 ? 11.900 3.595 -10.555 1.00 93.44 99 VAL A CA 1
ATOM 767 C C . VAL A 1 99 ? 13.359 3.722 -10.123 1.00 93.44 99 VAL A C 1
ATOM 769 O O . VAL A 1 99 ? 13.972 2.778 -9.624 1.00 93.44 99 VAL A O 1
ATOM 772 N N . THR A 1 100 ? 13.932 4.906 -10.309 1.00 89.38 100 THR A N 1
ATOM 773 C CA . THR A 1 100 ? 15.238 5.264 -9.760 1.00 89.38 100 THR A CA 1
ATOM 774 C C . THR A 1 100 ? 15.096 6.472 -8.846 1.00 89.38 100 THR A C 1
ATOM 776 O O . THR A 1 100 ? 14.380 7.438 -9.135 1.00 89.38 100 THR A O 1
ATOM 779 N N . PHE A 1 101 ? 15.788 6.430 -7.714 1.00 85.62 101 PHE A N 1
ATOM 780 C CA . PHE A 1 101 ? 15.876 7.564 -6.811 1.00 85.62 101 PHE A CA 1
ATOM 781 C C . PHE A 1 101 ? 17.263 7.660 -6.181 1.00 85.62 101 PHE A C 1
ATOM 783 O O . PHE A 1 101 ? 17.975 6.668 -6.040 1.00 85.62 101 PHE A O 1
ATOM 790 N N . SER A 1 102 ? 17.637 8.877 -5.801 1.00 82.12 102 SER A N 1
ATOM 791 C CA . SER A 1 102 ? 18.826 9.163 -5.009 1.00 82.12 102 SER A CA 1
ATOM 792 C C . SER A 1 102 ? 18.490 9.096 -3.516 1.00 82.12 102 SER A C 1
ATOM 794 O O . SER A 1 102 ? 1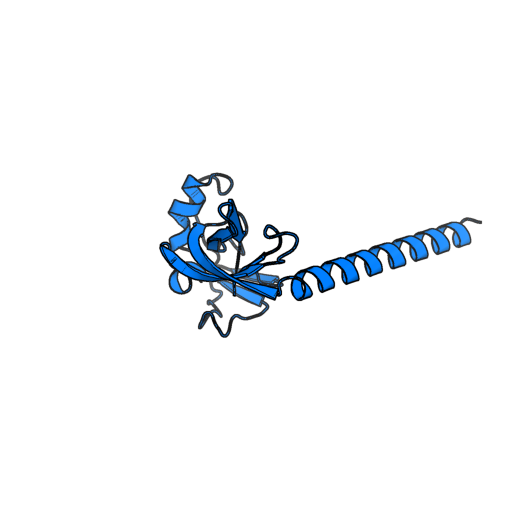7.437 9.565 -3.083 1.00 82.12 102 SER A O 1
ATOM 796 N N . GLY A 1 103 ? 19.394 8.525 -2.721 1.00 83.56 103 GLY A N 1
ATOM 797 C CA . GLY A 1 103 ? 19.262 8.456 -1.265 1.00 83.56 103 GLY A CA 1
ATOM 798 C C . GLY A 1 103 ? 18.867 7.083 -0.722 1.00 83.56 103 GLY A C 1
ATOM 799 O O . GLY A 1 103 ? 18.756 6.091 -1.442 1.00 83.56 103 GLY A O 1
ATOM 800 N N . ASN A 1 104 ? 18.711 7.017 0.600 1.00 87.19 104 ASN A N 1
ATOM 801 C CA . ASN A 1 104 ? 18.511 5.763 1.319 1.00 87.19 104 ASN A CA 1
ATOM 802 C C . ASN A 1 104 ? 17.019 5.488 1.537 1.00 87.19 104 ASN A C 1
ATOM 804 O O . ASN A 1 104 ? 16.391 6.137 2.370 1.00 87.19 104 ASN A O 1
ATOM 808 N N . ILE A 1 105 ? 16.478 4.464 0.872 1.00 85.00 105 ILE A N 1
ATOM 809 C CA . ILE A 1 105 ? 15.066 4.063 0.995 1.00 85.00 105 ILE A CA 1
ATOM 810 C C . ILE A 1 105 ? 14.665 3.585 2.396 1.00 85.00 105 ILE A C 1
ATOM 812 O O . ILE A 1 105 ? 13.483 3.452 2.696 1.00 85.00 105 ILE A O 1
ATOM 816 N N . ARG A 1 106 ? 15.629 3.329 3.288 1.00 88.56 106 ARG A N 1
ATOM 817 C CA . ARG A 1 106 ? 15.344 3.052 4.702 1.00 88.56 106 ARG A CA 1
ATOM 818 C C . ARG A 1 106 ? 14.934 4.312 5.469 1.00 88.56 106 ARG A C 1
ATOM 820 O O . ARG A 1 106 ? 14.281 4.191 6.499 1.00 88.56 106 ARG A O 1
ATOM 827 N N . SER A 1 107 ? 15.291 5.499 4.976 1.00 93.62 107 SER A N 1
ATOM 828 C CA . SER A 1 107 ? 14.888 6.775 5.565 1.00 93.62 107 SER A CA 1
ATOM 829 C C . SER A 1 107 ? 13.464 7.137 5.156 1.00 93.62 107 SER A C 1
ATOM 831 O O . SER A 1 107 ? 13.120 7.122 3.973 1.00 93.62 107 SER A O 1
ATOM 833 N N . LEU A 1 108 ? 12.650 7.505 6.145 1.00 93.81 108 LEU A N 1
ATOM 834 C CA . LEU A 1 108 ? 11.283 7.977 5.937 1.00 93.81 108 LEU A CA 1
ATOM 835 C C . LEU A 1 108 ? 11.239 9.200 5.010 1.00 93.81 108 LEU A C 1
ATOM 837 O O . LEU A 1 108 ? 10.467 9.220 4.059 1.00 93.81 108 LEU A O 1
ATOM 841 N N . HIS A 1 109 ? 12.143 10.158 5.232 1.00 94.62 109 HIS A N 1
ATOM 842 C CA . HIS A 1 109 ? 12.239 11.377 4.433 1.00 94.62 109 HIS A CA 1
ATOM 843 C C . HIS A 1 109 ? 12.418 11.079 2.936 1.00 94.62 109 HIS A C 1
ATOM 845 O O . HIS A 1 109 ? 11.691 11.617 2.107 1.00 94.62 109 HIS A O 1
ATOM 851 N N . TYR A 1 110 ? 13.340 10.175 2.580 1.00 94.94 110 TYR A N 1
ATOM 852 C CA . TYR A 1 110 ? 13.573 9.819 1.177 1.00 94.94 110 TYR A CA 1
ATOM 853 C C . TYR A 1 110 ? 12.406 9.034 0.569 1.00 94.94 110 TYR A C 1
ATOM 855 O O . TYR A 1 110 ? 12.095 9.219 -0.605 1.00 94.94 110 TYR A O 1
ATOM 863 N N . ARG A 1 111 ? 11.734 8.179 1.348 1.00 95.25 111 ARG A N 1
ATOM 864 C CA . ARG A 1 111 ? 10.536 7.468 0.875 1.00 95.25 111 ARG A CA 1
ATOM 865 C C . ARG A 1 111 ? 9.418 8.436 0.503 1.00 95.25 111 ARG A C 1
ATOM 867 O O . ARG A 1 111 ? 8.811 8.272 -0.549 1.00 95.25 111 ARG A O 1
ATOM 874 N N . ASP A 1 112 ? 9.179 9.443 1.332 1.00 95.62 112 ASP A N 1
ATOM 875 C CA . ASP A 1 112 ? 8.125 10.430 1.085 1.00 95.62 112 ASP A CA 1
ATOM 876 C C . ASP A 1 112 ? 8.485 11.350 -0.072 1.00 95.62 112 ASP A C 1
ATOM 878 O O . ASP A 1 112 ? 7.666 11.568 -0.964 1.00 95.62 112 ASP A O 1
ATOM 882 N N . LEU A 1 113 ? 9.748 11.780 -0.127 1.00 94.81 113 LEU A N 1
ATOM 883 C CA . LEU A 1 113 ? 10.264 12.587 -1.225 1.00 94.81 113 LEU A CA 1
ATOM 884 C C . LEU A 1 113 ? 10.096 11.896 -2.583 1.00 94.81 113 LEU A C 1
ATOM 886 O O . LEU A 1 113 ? 9.792 12.569 -3.560 1.00 94.81 113 LEU A O 1
ATOM 890 N N . HIS A 1 114 ? 10.283 10.574 -2.666 1.00 95.38 114 HIS A N 1
ATOM 891 C CA . HIS A 1 114 ? 10.260 9.837 -3.940 1.00 95.38 114 HIS A CA 1
ATOM 892 C C . HIS A 1 114 ? 8.959 9.081 -4.220 1.00 95.38 114 HIS A C 1
ATOM 894 O O . HIS A 1 114 ? 8.830 8.509 -5.302 1.00 95.38 114 HIS A O 1
ATOM 900 N N . TYR A 1 115 ? 7.985 9.084 -3.305 1.00 97.19 115 TYR A N 1
ATOM 901 C CA . TYR A 1 115 ? 6.735 8.338 -3.486 1.00 97.19 115 TYR A CA 1
ATOM 902 C C . TYR A 1 115 ? 5.990 8.732 -4.766 1.00 97.19 115 TYR A C 1
ATOM 904 O O . TYR A 1 115 ? 5.542 7.845 -5.486 1.00 97.19 115 TYR A O 1
ATOM 912 N N . HIS A 1 116 ? 5.984 10.024 -5.112 1.00 96.06 116 HIS A N 1
ATOM 913 C CA . HIS A 1 116 ? 5.367 10.575 -6.328 1.00 96.06 116 HIS A CA 1
ATOM 914 C C . HIS A 1 116 ? 5.883 9.979 -7.653 1.00 96.06 116 HIS A C 1
ATOM 916 O O . HIS A 1 116 ? 5.301 10.225 -8.703 1.00 96.06 116 HIS A O 1
ATOM 922 N N . LYS A 1 117 ? 7.005 9.246 -7.637 1.00 95.62 117 LYS A N 1
ATOM 923 C CA . LYS A 1 117 ? 7.551 8.555 -8.819 1.00 95.62 117 LYS A CA 1
ATOM 924 C C . LYS A 1 117 ? 6.997 7.143 -8.997 1.00 95.62 117 LYS A C 1
ATOM 926 O O . LYS A 1 117 ? 7.295 6.497 -9.998 1.00 95.62 117 LYS A O 1
ATOM 931 N N . SER A 1 118 ? 6.293 6.627 -7.995 1.00 95.94 118 SER A N 1
ATOM 932 C CA . SER A 1 118 ? 5.784 5.258 -7.985 1.00 95.94 118 SER A CA 1
ATOM 933 C C . SER A 1 118 ? 4.482 5.194 -8.767 1.00 95.94 118 SER A C 1
ATOM 935 O O . SER A 1 118 ? 3.637 6.064 -8.606 1.00 95.94 118 SER A O 1
ATOM 937 N N . ALA A 1 119 ? 4.254 4.127 -9.531 1.00 95.50 119 ALA A N 1
ATOM 938 C CA . ALA A 1 119 ? 3.005 3.976 -10.290 1.00 95.50 119 ALA A CA 1
ATOM 939 C C . ALA A 1 119 ? 1.733 4.064 -9.414 1.00 95.50 119 ALA A C 1
ATOM 941 O O . ALA A 1 119 ? 0.681 4.487 -9.874 1.00 95.50 119 ALA A O 1
ATOM 942 N N . LEU A 1 120 ? 1.831 3.693 -8.132 1.00 96.00 120 LEU A N 1
ATOM 943 C CA . LEU A 1 120 ? 0.717 3.767 -7.185 1.00 96.00 120 LEU A CA 1
ATOM 944 C C . LEU A 1 120 ? 0.386 5.182 -6.716 1.00 96.00 120 LEU A C 1
ATOM 946 O O . LEU A 1 120 ? -0.706 5.361 -6.196 1.00 96.00 120 LEU A O 1
ATOM 950 N N . SER A 1 121 ? 1.267 6.177 -6.863 1.00 96.88 121 SER A N 1
ATOM 951 C CA . SER A 1 121 ? 0.991 7.515 -6.320 1.00 96.88 121 SER A CA 1
ATOM 952 C C . SER A 1 121 ? -0.119 8.250 -7.061 1.00 96.88 121 SER A C 1
ATOM 954 O O . SER A 1 121 ? -0.730 9.142 -6.485 1.0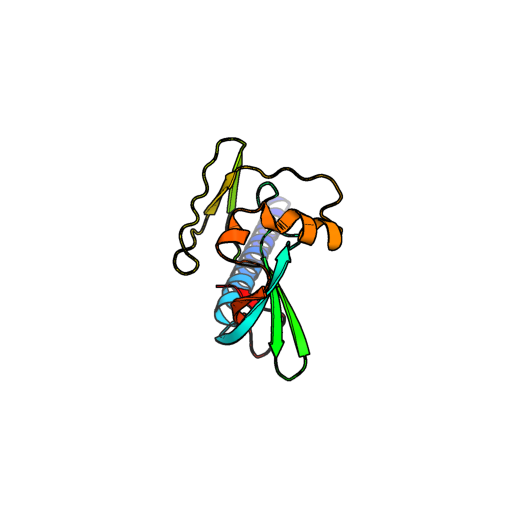0 96.88 121 SER A O 1
ATOM 956 N N . GLU A 1 122 ? -0.386 7.884 -8.315 1.00 95.12 122 GLU A N 1
ATOM 957 C CA . GLU A 1 122 ? -1.513 8.425 -9.082 1.00 95.12 122 GLU A CA 1
ATOM 958 C C . GLU A 1 122 ? -2.845 7.891 -8.554 1.00 95.12 122 GLU A C 1
ATOM 960 O O . GLU A 1 122 ? -3.785 8.655 -8.357 1.00 95.12 122 GLU A O 1
ATOM 965 N N . LEU A 1 123 ? -2.906 6.589 -8.256 1.00 96.62 123 LEU A N 1
ATOM 966 C CA . LEU A 1 123 ? -4.095 5.978 -7.670 1.00 96.62 123 LEU A CA 1
ATOM 967 C C . LEU A 1 123 ? -4.239 6.347 -6.195 1.00 96.62 123 LEU A C 1
ATOM 969 O O . LEU A 1 123 ? -5.343 6.630 -5.760 1.00 96.62 123 LEU A O 1
ATOM 973 N N . TYR A 1 124 ? -3.148 6.401 -5.434 1.00 97.75 124 TYR A N 1
ATOM 974 C CA . TYR A 1 124 ? -3.101 6.662 -3.992 1.00 97.75 124 TYR A CA 1
ATOM 975 C C . TYR A 1 124 ? -2.266 7.916 -3.689 1.00 97.75 124 TYR A C 1
ATOM 977 O O . TYR A 1 124 ? -1.162 7.799 -3.142 1.00 97.75 124 TYR A O 1
ATOM 985 N N . PRO A 1 125 ? -2.738 9.123 -4.045 1.00 98.12 125 PRO A N 1
ATOM 986 C CA . PRO A 1 125 ? -2.000 10.348 -3.770 1.00 98.12 125 PRO A CA 1
ATOM 987 C C . PRO A 1 125 ? -1.943 10.631 -2.267 1.00 98.12 125 PRO A C 1
ATOM 989 O O . PRO A 1 125 ? -2.863 10.300 -1.514 1.00 98.12 125 PRO A O 1
ATOM 992 N N . VAL A 1 126 ? -0.852 11.254 -1.818 1.00 98.50 126 VAL A N 1
ATOM 993 C CA . VAL A 1 126 ? -0.684 11.659 -0.413 1.00 98.50 126 VAL A CA 1
ATOM 994 C C . VAL A 1 126 ? -1.820 12.596 -0.007 1.00 98.50 126 VAL A C 1
ATOM 996 O O . VAL A 1 126 ? -2.159 13.516 -0.745 1.00 98.50 126 VAL A O 1
ATOM 999 N N . GLY A 1 127 ? -2.405 12.351 1.163 1.00 98.44 127 GLY A N 1
ATOM 1000 C CA . GLY A 1 127 ? -3.562 13.081 1.677 1.00 98.44 127 GLY A CA 1
ATOM 1001 C C . GLY A 1 127 ? -4.913 12.542 1.203 1.00 98.44 127 GLY A C 1
ATOM 1002 O O . GLY A 1 127 ? -5.929 12.964 1.743 1.00 98.44 127 GLY A O 1
ATOM 1003 N N . SER A 1 128 ? -4.954 11.605 0.246 1.00 98.31 128 SER A N 1
ATOM 1004 C CA . SER A 1 128 ? -6.221 10.971 -0.135 1.00 98.31 128 SER A CA 1
ATOM 1005 C C . SER A 1 128 ? -6.697 9.960 0.900 1.00 98.31 128 SER A C 1
ATOM 1007 O O . SER A 1 128 ? -5.896 9.294 1.568 1.00 98.31 128 SER A O 1
ATOM 1009 N N . GLU A 1 129 ? -8.017 9.845 0.995 1.00 98.31 129 GLU A N 1
ATOM 1010 C CA . GLU A 1 129 ? -8.695 8.813 1.767 1.00 98.31 129 GLU A CA 1
ATOM 1011 C C . GLU A 1 129 ? -8.463 7.432 1.158 1.00 98.31 129 GLU A C 1
ATOM 1013 O O . GLU A 1 129 ? -8.233 7.299 -0.048 1.00 98.31 129 GLU A O 1
ATOM 1018 N N . VAL A 1 130 ? -8.499 6.399 1.995 1.00 97.50 130 VAL A N 1
ATOM 1019 C CA . VAL A 1 130 ? -8.325 5.013 1.562 1.00 97.50 130 VAL A CA 1
ATOM 1020 C C . VAL A 1 130 ? -9.055 4.046 2.487 1.00 97.50 130 VAL A C 1
ATOM 1022 O O . VAL A 1 130 ? -9.010 4.199 3.708 1.00 97.50 130 VAL A O 1
ATOM 1025 N N . ASP A 1 131 ? -9.689 3.033 1.904 1.00 97.25 131 ASP A N 1
ATOM 1026 C CA . ASP A 1 131 ? -10.364 1.979 2.651 1.00 97.25 131 ASP A CA 1
ATOM 1027 C C . ASP A 1 131 ? -9.355 1.010 3.268 1.00 97.25 131 ASP A C 1
ATOM 1029 O O . ASP A 1 131 ? -8.494 0.432 2.590 1.00 97.25 131 ASP A O 1
ATOM 1033 N N . ILE A 1 132 ? -9.462 0.833 4.585 1.00 97.50 132 ILE A N 1
ATOM 1034 C CA . ILE A 1 132 ? -8.607 -0.062 5.357 1.00 97.50 132 ILE A CA 1
ATOM 1035 C C . ILE A 1 132 ? -9.477 -1.066 6.093 1.00 97.50 132 ILE A C 1
ATOM 1037 O O . ILE A 1 132 ? -10.370 -0.711 6.864 1.00 97.50 132 ILE A O 1
ATOM 1041 N N . TRP A 1 133 ? -9.152 -2.335 5.888 1.00 96.12 133 TRP A N 1
ATOM 1042 C CA . TRP A 1 133 ? -9.765 -3.453 6.584 1.00 96.12 133 TRP A CA 1
ATOM 1043 C C . TRP A 1 133 ? -8.794 -4.005 7.616 1.00 96.12 133 TRP A C 1
ATOM 1045 O O . TRP A 1 133 ? -7.643 -4.304 7.290 1.00 96.12 133 TRP A O 1
ATOM 1055 N N . TYR A 1 134 ? -9.248 -4.159 8.854 1.00 96.12 134 TYR A N 1
ATOM 1056 C CA . TYR A 1 134 ? -8.417 -4.575 9.979 1.00 96.12 134 TYR A CA 1
ATOM 1057 C C . TYR A 1 134 ? -9.095 -5.649 10.826 1.00 96.12 134 TYR A C 1
ATOM 1059 O O . TYR A 1 134 ? -10.318 -5.814 10.801 1.00 96.12 134 TYR A O 1
ATOM 1067 N N . ASP A 1 135 ? -8.284 -6.411 11.556 1.00 95.38 135 ASP A N 1
ATOM 1068 C CA . ASP A 1 135 ? -8.754 -7.371 12.549 1.00 95.38 135 ASP A CA 1
ATOM 1069 C C . ASP A 1 135 ? -9.215 -6.624 13.814 1.00 95.38 135 ASP A C 1
ATOM 1071 O O . ASP A 1 135 ? -8.386 -5.998 14.478 1.00 95.38 135 ASP A O 1
ATOM 1075 N N . PRO A 1 136 ? -10.505 -6.683 14.197 1.00 94.44 136 PRO A N 1
ATOM 1076 C CA . PRO A 1 136 ? -11.002 -6.014 15.401 1.00 94.44 136 PRO A CA 1
ATOM 1077 C C . PRO A 1 136 ? -10.276 -6.424 16.691 1.00 94.44 136 PRO A C 1
ATOM 1079 O O . PRO A 1 136 ? -10.218 -5.633 17.633 1.00 94.44 136 PRO A O 1
ATOM 1082 N N . ALA A 1 137 ? -9.741 -7.650 16.751 1.00 93.81 137 ALA A N 1
ATOM 1083 C CA . ALA A 1 137 ? -9.008 -8.163 17.907 1.00 93.81 137 ALA A CA 1
ATOM 1084 C C . ALA A 1 137 ? -7.531 -7.729 17.921 1.00 93.81 137 ALA A C 1
ATOM 1086 O O . ALA A 1 137 ? -6.917 -7.678 18.987 1.00 93.81 137 ALA A O 1
ATOM 1087 N N . ASP A 1 138 ? -6.957 -7.408 16.760 1.00 94.38 138 ASP A N 1
ATOM 1088 C CA . ASP A 1 138 ? -5.620 -6.827 16.636 1.00 94.38 138 ASP A CA 1
ATOM 1089 C C . ASP A 1 138 ? -5.568 -5.852 15.451 1.00 94.38 138 ASP A C 1
ATOM 1091 O O . ASP A 1 138 ? -5.183 -6.253 14.347 1.00 94.38 138 ASP A O 1
ATOM 1095 N N . PRO A 1 139 ? -5.882 -4.559 15.662 1.00 95.94 139 PRO A N 1
ATOM 1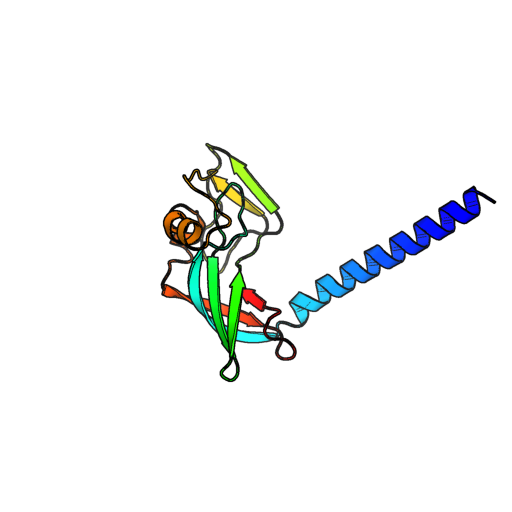096 C CA . PRO A 1 139 ? -5.931 -3.592 14.574 1.00 95.94 139 PRO A CA 1
ATOM 1097 C C . PRO A 1 139 ? -4.626 -3.464 13.790 1.00 95.94 139 PRO A C 1
ATOM 1099 O O . PRO A 1 139 ? -4.670 -3.068 12.639 1.00 95.94 139 PRO A O 1
ATOM 1102 N N . ARG A 1 140 ? -3.467 -3.870 14.335 1.00 95.06 140 ARG A N 1
ATOM 1103 C CA . ARG A 1 140 ? -2.190 -3.871 13.591 1.00 95.06 140 ARG A CA 1
ATOM 1104 C C . ARG A 1 140 ? -2.200 -4.837 12.403 1.00 95.06 140 ARG A C 1
ATOM 1106 O O . ARG A 1 140 ? -1.410 -4.658 11.473 1.00 95.06 140 ARG A O 1
ATOM 1113 N N . ASN A 1 141 ? -3.044 -5.869 12.437 1.00 93.94 141 ASN A N 1
ATOM 1114 C CA . ASN A 1 141 ? -3.294 -6.732 11.294 1.00 93.94 141 ASN A CA 1
ATOM 1115 C C . ASN A 1 141 ? -4.345 -6.069 10.397 1.00 93.94 141 ASN A C 1
ATOM 1117 O O . ASN A 1 141 ? -5.543 -6.154 10.656 1.00 93.94 141 ASN A O 1
ATOM 1121 N N . ALA A 1 142 ? -3.878 -5.400 9.347 1.00 95.25 142 ALA A N 1
ATOM 1122 C CA . ALA A 1 142 ? -4.722 -4.664 8.421 1.00 95.25 142 ALA A CA 1
ATOM 1123 C C . ALA A 1 142 ? -4.220 -4.775 6.979 1.00 95.25 142 ALA A C 1
ATOM 1125 O O . ALA A 1 142 ? -3.043 -5.061 6.725 1.00 95.25 142 ALA A O 1
ATOM 1126 N N . TYR A 1 143 ? -5.108 -4.501 6.029 1.00 94.19 143 TYR A N 1
ATOM 1127 C CA . TYR A 1 143 ? -4.768 -4.327 4.625 1.00 94.19 143 TYR A CA 1
ATOM 1128 C C . TYR A 1 143 ? -5.510 -3.133 4.023 1.00 94.19 143 TYR A C 1
ATOM 1130 O O . TYR A 1 143 ? -6.563 -2.721 4.500 1.00 94.19 143 TYR A O 1
ATOM 1138 N N . VAL A 1 144 ? -4.910 -2.580 2.974 1.00 94.81 144 VAL A N 1
ATOM 1139 C CA . VAL A 1 144 ? -5.476 -1.512 2.149 1.00 94.81 144 VAL A CA 1
ATOM 1140 C C . VAL A 1 144 ? -6.134 -2.153 0.940 1.00 94.81 144 VAL A C 1
ATOM 1142 O O . VAL A 1 144 ? -5.511 -3.037 0.333 1.00 94.81 144 VAL A O 1
ATOM 1145 N N . GLN A 1 145 ? -7.345 -1.705 0.620 1.00 85.00 145 GLN A N 1
ATOM 1146 C CA . GLN A 1 145 ? -8.009 -2.036 -0.635 1.00 85.00 145 GLN A CA 1
ATOM 1147 C C . GLN A 1 145 ? -7.582 -1.077 -1.750 1.00 85.00 145 GLN A C 1
ATOM 1149 O O . GLN A 1 145 ? -7.460 0.151 -1.525 1.00 85.00 145 GLN A O 1
#

InterPro domains:
  IPR021994 Domain of unknown function DUF3592 [PF12158] (111-144)

Sequence (145 aa):
MLAYLLAIICALLAILCFCIVLLRRDNKNRCTAHVVGTVTGGSKVHYGYNLLPRCAYRVNGTDYEVTGPRFEYGVTGPSVQSNLTTREDLPRTFKGRQVTFSGNIRSLHYRDLHYHKSALSELYPVGSEVDIWYDPADPRNAYVQ

Radius of gyration: 18.76 Å; chains: 1; bounding box: 33×59×40 Å

pLDDT: mean 92.54, std 7.96, range [60.0, 98.75]

Foldseek 3Di:
DVVVVVVVVVVVVVVVVVVVVVVVVVLVVLLADKDKWFFAFFDLDDALPQGFTWTWDDDPRDIEIDTDDDAPEEDEEQPWPFPDDAQVDDDNYTIHYRDDDDDDSVDPVRRRVCNCVHPCCVRRPGGDIWMKGARPVDRNSIHTD

Organism: NCBI:txid1962131